Protein AF-A0A3D3DD44-F1 (afdb_monomer_lite)

Foldseek 3Di:
DLPDDPVRLVVLLVVLVPDPDDSVVSSVVSSCPDQLNVCVVVVVDPDSVVSVVCLVVQVDADVNHGD

Structure (mmCIF, N/CA/C/O backbone):
data_AF-A0A3D3DD44-F1
#
_entry.id   AF-A0A3D3DD44-F1
#
loop_
_atom_site.group_PDB
_atom_site.id
_atom_site.type_symbol
_atom_site.label_atom_id
_atom_site.label_alt_id
_atom_site.label_comp_id
_atom_site.label_asym_id
_atom_site.label_entity_id
_atom_site.label_seq_id
_atom_site.pdbx_PDB_ins_code
_atom_site.Cartn_x
_atom_site.Cartn_y
_atom_site.Cartn_z
_atom_site.occupancy
_atom_site.B_iso_or_equiv
_atom_site.auth_seq_id
_atom_site.auth_comp_id
_atom_site.auth_asym_id
_atom_site.auth_atom_id
_atom_site.pdbx_PDB_model_num
ATOM 1 N N . TYR A 1 1 ? 9.548 3.796 5.418 1.00 67.38 1 TYR A N 1
ATOM 2 C CA . TYR A 1 1 ? 9.593 2.496 4.712 1.00 67.38 1 TYR A CA 1
ATOM 3 C C . TYR A 1 1 ? 8.510 2.304 3.635 1.00 67.38 1 TYR A C 1
ATOM 5 O O . TYR A 1 1 ? 8.872 1.869 2.553 1.00 67.38 1 TYR A O 1
ATOM 13 N N . TYR A 1 2 ? 7.228 2.660 3.843 1.00 80.56 2 TYR A N 1
ATOM 14 C CA . TYR A 1 2 ? 6.146 2.422 2.849 1.00 80.56 2 TYR A CA 1
ATOM 15 C C . TYR A 1 2 ? 5.756 3.616 1.945 1.00 80.56 2 TYR A C 1
ATOM 17 O O . TYR A 1 2 ? 4.835 3.495 1.144 1.00 80.56 2 TYR A O 1
ATOM 25 N N . GLY A 1 3 ? 6.412 4.778 2.055 1.00 83.25 3 GLY A N 1
ATOM 26 C CA . GLY A 1 3 ? 6.135 5.929 1.171 1.00 83.25 3 GLY A CA 1
ATOM 27 C C . GLY A 1 3 ? 4.695 6.468 1.258 1.00 83.25 3 GLY A C 1
ATOM 28 O O . GLY A 1 3 ? 4.093 6.838 0.247 1.00 83.25 3 GLY A O 1
ATOM 29 N N . LEU A 1 4 ? 4.112 6.447 2.458 1.00 88.06 4 LEU A N 1
ATOM 30 C CA . LEU A 1 4 ? 2.754 6.906 2.748 1.00 88.06 4 LEU A CA 1
ATOM 31 C C . LEU A 1 4 ? 2.779 8.311 3.346 1.00 88.06 4 LEU A C 1
ATOM 33 O O . LEU A 1 4 ? 3.560 8.576 4.255 1.00 88.06 4 LEU A O 1
ATOM 37 N N . MET A 1 5 ? 1.878 9.176 2.878 1.00 92.00 5 MET A N 1
ATOM 38 C CA . MET A 1 5 ? 1.615 10.457 3.539 1.00 92.00 5 MET A CA 1
ATOM 39 C C . MET A 1 5 ? 0.814 10.242 4.825 1.00 92.00 5 MET A C 1
ATOM 41 O O . MET A 1 5 ? 0.001 9.317 4.908 1.00 92.00 5 MET A O 1
ATOM 45 N N . GLU A 1 6 ? 0.962 11.143 5.792 1.00 92.50 6 GLU A N 1
ATOM 46 C CA . GLU A 1 6 ? 0.323 11.043 7.110 1.00 92.50 6 GLU A CA 1
ATOM 47 C C . GLU A 1 6 ? -1.206 10.895 7.030 1.00 92.50 6 GLU A C 1
ATOM 49 O O . GLU A 1 6 ? -1.792 10.027 7.677 1.00 92.50 6 GLU A O 1
ATOM 54 N N . LYS A 1 7 ? -1.865 11.652 6.142 1.00 94.81 7 LYS A N 1
ATOM 55 C CA . LYS A 1 7 ? -3.314 11.527 5.903 1.00 94.81 7 LYS A CA 1
ATOM 56 C C . LYS A 1 7 ? -3.703 10.122 5.429 1.00 94.81 7 LYS A C 1
ATOM 58 O O . LYS A 1 7 ? -4.708 9.571 5.875 1.00 94.81 7 LYS A O 1
ATOM 63 N N . GLN A 1 8 ? -2.912 9.531 4.531 1.00 91.19 8 GLN A N 1
ATOM 64 C CA . GLN A 1 8 ? -3.154 8.174 4.034 1.00 91.19 8 GLN A CA 1
ATOM 65 C C . GLN A 1 8 ? -2.910 7.139 5.137 1.00 91.19 8 GLN A C 1
ATOM 67 O O . GLN A 1 8 ? -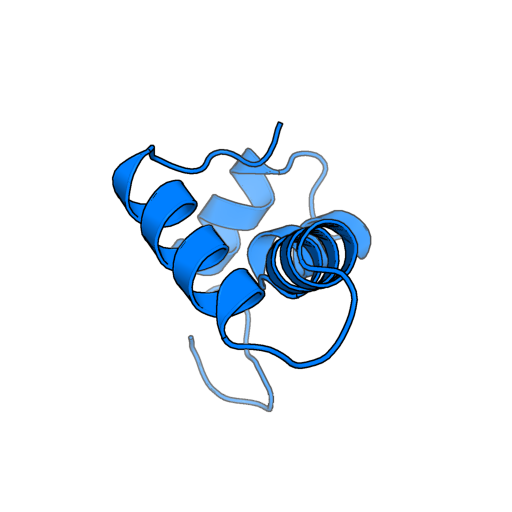3.719 6.229 5.293 1.00 91.19 8 GLN A O 1
ATOM 72 N N . PHE A 1 9 ? -1.851 7.317 5.931 1.00 93.50 9 PHE A N 1
ATOM 73 C CA . PHE A 1 9 ? -1.534 6.469 7.077 1.00 93.50 9 PHE A CA 1
ATOM 74 C C . PHE A 1 9 ? -2.671 6.471 8.107 1.00 93.50 9 PHE A C 1
ATOM 76 O O . PHE A 1 9 ? -3.203 5.413 8.434 1.00 93.50 9 PHE A O 1
ATOM 83 N N . LYS A 1 10 ? -3.127 7.656 8.535 1.00 94.38 10 LYS A N 1
ATOM 84 C CA . LYS A 1 10 ? -4.231 7.820 9.494 1.00 94.38 10 LYS A CA 1
ATOM 85 C C . LYS A 1 10 ? -5.519 7.161 9.005 1.00 94.38 10 LYS A C 1
ATOM 87 O O . LYS A 1 10 ? -6.211 6.500 9.775 1.00 94.38 10 LYS A O 1
ATOM 92 N N . ASN A 1 11 ? -5.837 7.302 7.720 1.00 94.81 11 ASN A N 1
ATOM 93 C CA . ASN A 1 11 ? -7.015 6.663 7.134 1.00 94.81 11 ASN A CA 1
ATOM 94 C C . ASN A 1 11 ? -6.905 5.133 7.123 1.00 94.81 11 ASN A C 1
ATOM 96 O O . ASN A 1 11 ? -7.898 4.444 7.346 1.00 94.81 11 ASN A O 1
ATOM 100 N N . LEU A 1 12 ? -5.714 4.600 6.856 1.00 93.81 12 LEU A N 1
ATOM 101 C CA . LEU A 1 12 ? -5.457 3.162 6.794 1.00 93.81 12 LEU A CA 1
ATOM 102 C C . LEU A 1 12 ? -5.453 2.543 8.200 1.00 93.81 12 LEU A C 1
ATOM 104 O O . LEU A 1 12 ? -6.026 1.476 8.396 1.00 93.81 12 LEU A O 1
ATOM 108 N N . PHE A 1 13 ? -4.942 3.274 9.192 1.00 93.88 13 PHE A N 1
ATOM 109 C CA . PHE A 1 13 ? -5.019 2.907 10.605 1.00 93.88 13 PHE A CA 1
ATOM 110 C C . PHE A 1 13 ? -6.467 2.872 11.109 1.00 93.88 13 PHE A C 1
ATOM 112 O O . PHE A 1 13 ? -6.906 1.861 11.645 1.00 93.88 13 PHE A O 1
ATOM 119 N N . LYS A 1 14 ? -7.268 3.905 10.811 1.00 95.31 14 LYS A N 1
ATOM 120 C CA . LYS A 1 14 ? -8.713 3.905 11.113 1.00 95.31 14 LYS A CA 1
ATOM 121 C C . LYS A 1 14 ? -9.467 2.746 10.454 1.00 95.31 14 LYS A C 1
ATOM 123 O O . LYS A 1 14 ? -10.476 2.288 10.978 1.00 95.31 14 LYS A O 1
ATOM 128 N N . LYS A 1 15 ? -9.029 2.286 9.275 1.00 94.25 15 LYS A N 1
ATOM 129 C CA . LYS A 1 15 ? -9.596 1.089 8.630 1.00 94.25 15 LYS A CA 1
ATOM 130 C C . LYS A 1 15 ? -9.190 -0.193 9.356 1.00 94.25 15 LYS A C 1
ATOM 132 O O . LYS A 1 15 ? -10.024 -1.084 9.474 1.00 94.25 15 LYS A O 1
ATOM 137 N N . ALA A 1 16 ? -7.949 -0.279 9.829 1.00 95.06 16 ALA A N 1
ATOM 138 C CA . ALA A 1 16 ? -7.463 -1.414 10.609 1.00 95.06 16 ALA A CA 1
ATOM 139 C C . ALA A 1 16 ? -8.199 -1.547 11.949 1.00 95.06 16 ALA A C 1
ATOM 141 O O . ALA A 1 16 ? -8.592 -2.646 12.313 1.00 95.06 16 ALA A O 1
ATOM 142 N N . GLU A 1 17 ? -8.452 -0.428 12.628 1.00 95.00 17 GLU A N 1
ATOM 143 C CA . GLU A 1 17 ? -9.172 -0.373 13.910 1.00 95.00 17 GLU A CA 1
ATOM 144 C C . GLU A 1 17 ? -10.623 -0.868 13.802 1.00 95.00 17 GLU A C 1
ATOM 146 O O . GLU A 1 17 ? -11.165 -1.449 14.734 1.00 95.00 17 GLU A O 1
ATOM 151 N N . LYS A 1 18 ? -11.253 -0.690 12.634 1.00 94.19 18 LYS A N 1
ATOM 152 C CA . LYS A 1 18 ? -12.613 -1.184 12.366 1.00 94.19 18 LYS A CA 1
ATOM 153 C C . LYS A 1 18 ? -12.675 -2.680 12.048 1.00 94.19 18 LYS A C 1
ATOM 155 O O . LYS A 1 18 ? -13.772 -3.238 12.010 1.00 94.19 18 LYS A O 1
ATOM 160 N N . LYS A 1 19 ? -11.545 -3.328 11.748 1.00 92.25 19 LYS A N 1
ATOM 161 C CA . LYS A 1 19 ? -11.504 -4.776 11.514 1.00 92.25 19 LYS A CA 1
ATOM 162 C C . LYS A 1 19 ? -11.497 -5.510 12.856 1.00 92.25 19 LYS A C 1
ATOM 164 O O . LYS A 1 19 ? -10.888 -5.060 13.817 1.00 92.25 19 LYS A O 1
ATOM 169 N N . LYS A 1 20 ? -12.142 -6.677 12.901 1.00 89.81 20 LYS A N 1
ATOM 170 C CA . LYS A 1 20 ? -12.053 -7.588 14.053 1.00 89.81 20 LYS A CA 1
ATOM 171 C C . LYS A 1 20 ? -10.617 -8.121 14.190 1.00 89.81 20 LYS A C 1
ATOM 173 O O . LYS A 1 20 ? -9.951 -8.326 13.177 1.00 89.81 20 LYS A O 1
ATOM 178 N N . GLY A 1 21 ? -10.165 -8.370 15.418 1.00 92.56 21 GLY A N 1
ATOM 179 C CA . GLY A 1 21 ? -8.824 -8.895 15.714 1.00 92.56 21 GLY A CA 1
ATOM 180 C C . GLY A 1 21 ? -7.830 -7.826 16.179 1.00 92.56 21 GLY A C 1
ATOM 181 O O . GLY A 1 21 ? -8.225 -6.743 16.606 1.00 92.56 21 GLY A O 1
ATOM 182 N N . VAL A 1 22 ? -6.534 -8.142 16.118 1.00 95.00 22 VAL A N 1
ATOM 183 C CA . VAL A 1 22 ? -5.462 -7.259 16.599 1.00 95.00 22 VAL A CA 1
ATOM 184 C C . VAL A 1 22 ? -5.224 -6.123 15.599 1.00 95.00 22 VAL A C 1
ATOM 186 O O . VAL A 1 22 ? -4.824 -6.350 14.457 1.00 95.00 22 VAL A O 1
ATOM 189 N N . THR A 1 23 ? -5.424 -4.874 16.031 1.00 92.75 23 THR A N 1
ATOM 190 C CA . THR A 1 23 ? -5.302 -3.678 15.174 1.00 92.75 23 THR A CA 1
ATOM 191 C C . THR A 1 23 ? -3.943 -3.572 14.480 1.00 92.75 23 THR A C 1
ATOM 193 O O . THR A 1 23 ? -3.884 -3.196 13.311 1.00 92.75 23 THR A O 1
ATOM 196 N N . GLY A 1 24 ? -2.852 -3.921 15.172 1.00 92.38 24 GLY A N 1
ATOM 197 C CA . GLY A 1 24 ? -1.497 -3.880 14.611 1.00 92.38 24 GLY A CA 1
ATOM 198 C C . GLY A 1 24 ? -1.305 -4.853 13.445 1.00 92.38 24 GLY A C 1
ATOM 199 O O . GLY A 1 24 ? -0.797 -4.463 12.394 1.00 92.38 24 GLY A O 1
ATOM 200 N N . GLU A 1 25 ? -1.782 -6.088 13.592 1.00 93.81 25 GLU A N 1
ATOM 201 C CA . GLU A 1 25 ? -1.731 -7.105 12.536 1.00 93.81 25 GLU A CA 1
ATOM 202 C C . GLU A 1 25 ? -2.613 -6.712 11.353 1.00 93.81 25 GLU A C 1
ATOM 204 O O . GLU A 1 25 ? -2.159 -6.717 10.211 1.00 93.81 25 GLU A O 1
ATOM 209 N N . ASN A 1 26 ? -3.837 -6.257 11.631 1.00 94.75 26 ASN A N 1
ATOM 210 C CA . ASN A 1 26 ? -4.757 -5.745 10.618 1.00 94.75 26 ASN A CA 1
ATOM 211 C C . ASN A 1 26 ? -4.150 -4.575 9.833 1.00 94.75 26 ASN A C 1
ATOM 213 O O . ASN A 1 26 ? -4.356 -4.448 8.624 1.00 94.75 26 ASN A O 1
ATOM 217 N N . PHE A 1 27 ? -3.402 -3.704 10.508 1.00 94.19 27 PHE A N 1
ATOM 218 C CA . PHE A 1 27 ? -2.738 -2.574 9.878 1.00 94.19 27 PHE A CA 1
ATOM 219 C C . PHE A 1 27 ? -1.590 -3.020 8.968 1.00 94.19 27 PHE A C 1
ATOM 221 O O . PHE A 1 27 ? -1.511 -2.568 7.824 1.00 94.19 27 PHE A O 1
ATOM 228 N N . LEU A 1 28 ? -0.744 -3.941 9.437 1.00 93.44 28 LEU A N 1
ATOM 229 C CA . LEU A 1 28 ? 0.330 -4.525 8.630 1.00 93.44 28 LEU A CA 1
ATOM 230 C C . LEU A 1 28 ? -0.223 -5.288 7.422 1.00 93.44 28 LEU A C 1
ATOM 232 O O . LEU A 1 28 ? 0.255 -5.089 6.308 1.00 93.44 28 LEU A O 1
ATOM 236 N N . GLU A 1 29 ? -1.283 -6.076 7.602 1.00 93.88 29 GLU A N 1
ATOM 237 C CA . GLU A 1 29 ? -1.970 -6.772 6.511 1.00 93.88 29 GLU A CA 1
ATOM 238 C C . GLU A 1 29 ? -2.459 -5.773 5.448 1.00 93.88 29 GLU A C 1
ATOM 240 O O . GLU A 1 29 ? -2.250 -5.967 4.252 1.00 93.88 29 GLU A O 1
ATOM 245 N N . LEU A 1 3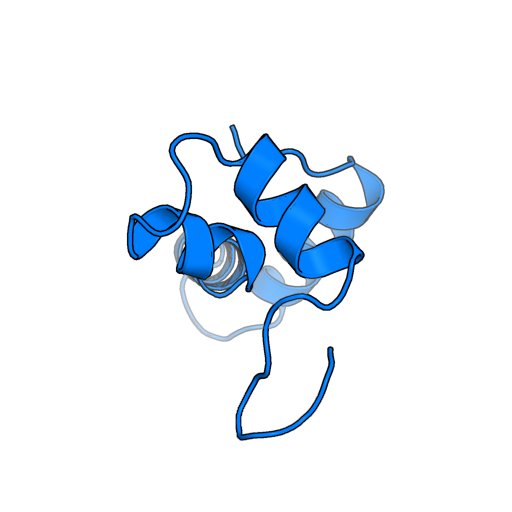0 ? -3.071 -4.658 5.863 1.00 94.06 30 LEU A N 1
ATOM 246 C CA . LEU A 1 30 ? -3.538 -3.627 4.934 1.00 94.06 30 LEU A CA 1
ATOM 247 C C . LEU A 1 30 ? -2.393 -2.921 4.195 1.00 94.06 30 LEU A C 1
ATOM 249 O O . LEU A 1 30 ? -2.568 -2.545 3.035 1.00 94.06 30 LEU A O 1
ATOM 253 N N . LEU A 1 31 ? -1.239 -2.729 4.837 1.00 92.88 31 LEU A N 1
ATOM 254 C CA . LEU A 1 31 ? -0.049 -2.167 4.192 1.00 92.88 31 LEU A CA 1
ATOM 255 C C . LEU A 1 31 ? 0.548 -3.123 3.155 1.00 92.88 31 LEU A C 1
ATOM 257 O O . LEU A 1 31 ? 0.988 -2.688 2.087 1.00 92.88 31 LEU A O 1
ATOM 261 N N . GLU A 1 32 ? 0.527 -4.416 3.450 1.00 93.06 32 GLU A N 1
ATOM 262 C CA . GLU A 1 32 ? 1.072 -5.453 2.577 1.00 93.06 32 GLU A CA 1
ATOM 263 C C . GLU A 1 32 ? 0.154 -5.790 1.402 1.00 93.06 32 GLU A C 1
ATOM 265 O O . GLU A 1 32 ? 0.628 -6.143 0.326 1.00 93.06 32 GLU A O 1
ATOM 270 N N . ARG A 1 33 ? -1.156 -5.579 1.551 1.00 92.62 33 ARG A N 1
ATOM 271 C CA . ARG A 1 33 ? -2.147 -5.770 0.481 1.00 92.62 33 ARG A CA 1
ATOM 272 C C . ARG A 1 33 ? -2.165 -4.671 -0.580 1.00 92.62 33 ARG A C 1
ATOM 274 O O . ARG A 1 33 ? -2.938 -4.760 -1.533 1.00 92.62 33 ARG A O 1
ATOM 281 N N . ARG A 1 34 ? -1.376 -3.608 -0.424 1.00 92.81 34 ARG A N 1
ATOM 282 C CA . ARG A 1 34 ? -1.319 -2.539 -1.424 1.00 92.81 34 ARG A CA 1
ATOM 283 C C . ARG A 1 34 ? -0.653 -3.042 -2.704 1.00 92.81 34 ARG A C 1
ATOM 285 O O . ARG A 1 34 ? 0.318 -3.792 -2.650 1.00 92.81 34 ARG A O 1
ATOM 292 N N . LEU A 1 35 ? -1.134 -2.572 -3.853 1.00 92.25 35 LEU A N 1
ATOM 293 C CA . LEU A 1 35 ? -0.622 -3.004 -5.154 1.00 92.25 35 LEU A CA 1
ATOM 294 C C . LEU A 1 35 ? 0.875 -2.692 -5.328 1.00 92.25 35 LEU A C 1
ATOM 296 O O . LEU A 1 35 ? 1.617 -3.531 -5.822 1.00 92.25 35 LEU A O 1
ATOM 300 N N . ASP A 1 36 ? 1.344 -1.537 -4.850 1.00 92.62 36 ASP A N 1
ATOM 301 C CA . ASP A 1 36 ? 2.766 -1.176 -4.872 1.00 92.62 36 ASP A CA 1
ATOM 302 C C . ASP A 1 36 ? 3.627 -2.101 -3.991 1.00 92.62 36 ASP A C 1
ATOM 304 O O . ASP A 1 36 ? 4.719 -2.508 -4.398 1.00 92.62 36 ASP A O 1
ATOM 308 N N . SER A 1 37 ? 3.132 -2.485 -2.811 1.00 93.06 37 SER A N 1
ATOM 309 C CA . SER A 1 37 ? 3.793 -3.472 -1.943 1.00 93.06 37 SER A CA 1
ATOM 310 C C . SER A 1 37 ? 3.883 -4.841 -2.618 1.00 93.06 37 SER A C 1
ATOM 312 O O . SER A 1 37 ? 4.953 -5.447 -2.625 1.00 93.06 37 SER A O 1
ATOM 314 N N . ILE A 1 38 ? 2.793 -5.300 -3.234 1.00 93.44 38 ILE A N 1
ATOM 315 C CA . ILE A 1 38 ? 2.711 -6.593 -3.924 1.00 93.44 38 ILE A CA 1
ATOM 316 C C . ILE A 1 38 ? 3.690 -6.651 -5.102 1.00 93.44 38 ILE A C 1
ATOM 318 O O . ILE A 1 38 ? 4.476 -7.586 -5.215 1.00 93.44 38 ILE A O 1
ATOM 322 N N . VAL A 1 39 ? 3.702 -5.624 -5.950 1.00 92.94 39 VAL A N 1
ATOM 323 C CA . VAL A 1 39 ? 4.578 -5.545 -7.132 1.00 92.94 39 VAL A CA 1
ATOM 324 C C . VAL A 1 39 ? 6.054 -5.504 -6.737 1.00 92.94 39 VAL A C 1
ATOM 326 O O . VAL A 1 39 ? 6.893 -6.130 -7.386 1.00 92.94 39 VAL A O 1
ATOM 329 N N . TYR A 1 40 ? 6.372 -4.832 -5.629 1.00 93.56 40 TYR A N 1
ATOM 330 C CA . TYR A 1 40 ? 7.715 -4.855 -5.059 1.00 93.56 40 TYR A CA 1
ATOM 331 C C . TYR A 1 40 ? 8.085 -6.245 -4.514 1.00 93.56 40 TYR A C 1
ATOM 333 O O . TYR A 1 40 ? 9.168 -6.744 -4.808 1.00 93.56 40 TYR A O 1
ATOM 341 N N . ARG A 1 41 ? 7.183 -6.894 -3.763 1.00 92.12 41 ARG A N 1
ATOM 342 C CA . ARG A 1 41 ? 7.384 -8.246 -3.205 1.00 92.12 41 ARG A CA 1
ATOM 343 C C . ARG A 1 41 ? 7.558 -9.311 -4.289 1.00 92.12 41 ARG A C 1
ATOM 345 O O . ARG A 1 41 ? 8.344 -10.230 -4.096 1.00 92.12 41 ARG A O 1
ATOM 352 N N . PHE A 1 42 ? 6.869 -9.173 -5.421 1.00 91.12 42 PHE A N 1
ATOM 353 C CA . PHE A 1 42 ? 7.015 -10.067 -6.573 1.00 91.12 42 PHE A CA 1
ATOM 354 C C . PHE A 1 42 ? 8.348 -9.911 -7.319 1.00 91.12 42 PHE A C 1
ATOM 356 O O . PHE A 1 42 ? 8.617 -10.678 -8.236 1.00 91.12 42 PHE A O 1
ATOM 363 N N . GLY A 1 43 ? 9.187 -8.933 -6.961 1.00 91.81 43 GLY A N 1
ATOM 364 C CA . GLY A 1 43 ? 10.496 -8.741 -7.588 1.00 91.81 43 GLY A CA 1
ATOM 365 C C . GLY A 1 43 ? 10.446 -8.090 -8.974 1.00 91.81 43 GLY A C 1
ATOM 366 O O . GLY A 1 43 ? 11.477 -7.989 -9.632 1.00 91.81 43 GLY A O 1
ATOM 367 N N . ILE A 1 44 ? 9.283 -7.585 -9.406 1.00 89.62 44 ILE A N 1
ATOM 368 C CA . ILE A 1 44 ? 9.115 -6.871 -10.689 1.00 89.62 44 ILE A CA 1
ATOM 369 C C . ILE A 1 44 ? 9.945 -5.577 -10.706 1.00 89.62 44 ILE A C 1
ATOM 371 O O . ILE A 1 44 ? 10.405 -5.118 -11.749 1.00 89.62 44 ILE A O 1
ATOM 375 N N . THR A 1 45 ? 10.157 -4.984 -9.533 1.00 93.19 45 THR A N 1
ATOM 376 C CA . THR A 1 45 ? 10.931 -3.751 -9.364 1.00 93.19 45 THR A CA 1
ATOM 377 C C . THR A 1 45 ? 11.984 -3.903 -8.289 1.00 93.19 45 THR A C 1
ATOM 379 O O . THR A 1 45 ? 11.758 -4.585 -7.291 1.00 93.19 45 THR A O 1
ATOM 382 N N . LYS A 1 46 ? 13.098 -3.181 -8.436 1.00 91.38 46 LYS A N 1
ATOM 383 C CA . LYS A 1 46 ? 14.191 -3.192 -7.453 1.00 91.38 46 LYS A CA 1
ATOM 384 C C . LYS A 1 46 ? 13.925 -2.275 -6.254 1.00 91.38 46 LYS A C 1
ATOM 386 O O . LYS A 1 46 ? 14.552 -2.428 -5.211 1.00 91.38 46 LYS A O 1
ATOM 391 N N . SER A 1 47 ? 12.995 -1.323 -6.375 1.00 91.81 47 SER A N 1
ATOM 392 C CA . SER A 1 47 ? 12.665 -0.370 -5.311 1.00 91.81 47 SER A CA 1
ATOM 393 C C . SER A 1 47 ? 11.157 -0.159 -5.161 1.00 91.81 47 SER A C 1
ATOM 395 O O . SER A 1 47 ? 10.398 -0.205 -6.129 1.00 91.81 47 SER A O 1
ATOM 397 N N . ARG A 1 48 ? 10.712 0.141 -3.933 1.00 90.50 48 ARG A N 1
ATOM 398 C CA . ARG A 1 48 ? 9.301 0.469 -3.651 1.00 90.50 48 ARG A CA 1
ATOM 399 C C . ARG A 1 48 ? 8.832 1.730 -4.387 1.00 90.50 48 ARG A C 1
ATOM 401 O O . ARG A 1 48 ? 7.674 1.810 -4.782 1.00 90.50 48 ARG A O 1
ATOM 408 N N . ALA A 1 49 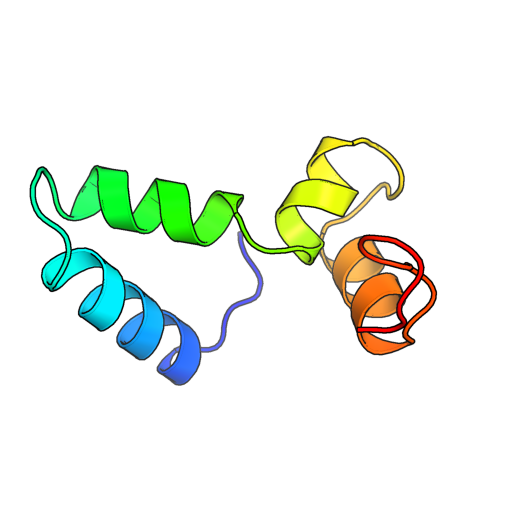? 9.726 2.699 -4.595 1.00 92.06 49 ALA A N 1
ATOM 409 C CA . ALA A 1 49 ? 9.420 3.911 -5.352 1.00 92.06 49 ALA A CA 1
ATOM 410 C C . ALA A 1 49 ? 9.149 3.599 -6.835 1.00 92.06 49 ALA A C 1
ATOM 412 O O . ALA A 1 49 ? 8.163 4.081 -7.386 1.00 92.06 49 ALA A O 1
ATOM 413 N N . GLN A 1 50 ? 9.964 2.731 -7.446 1.00 92.88 50 GLN A N 1
ATOM 414 C CA . GLN A 1 50 ? 9.771 2.282 -8.827 1.00 92.88 50 GLN A CA 1
ATOM 415 C C . GLN A 1 50 ? 8.466 1.489 -8.983 1.00 92.88 50 GLN A C 1
ATOM 417 O O . GLN A 1 50 ? 7.711 1.738 -9.919 1.00 92.88 50 GLN A O 1
ATOM 422 N N . SER A 1 51 ? 8.162 0.590 -8.039 1.00 93.50 51 SER A N 1
ATOM 423 C CA . SER A 1 51 ? 6.878 -0.128 -8.003 1.00 93.50 51 SER A CA 1
ATOM 424 C C . SER A 1 51 ? 5.695 0.840 -8.041 1.00 93.50 51 SER A C 1
ATOM 426 O O . SER A 1 51 ? 4.786 0.716 -8.862 1.00 93.50 51 SER A O 1
ATOM 428 N N . ARG A 1 52 ? 5.746 1.875 -7.197 1.00 92.19 52 ARG A N 1
ATOM 429 C CA . ARG A 1 52 ? 4.701 2.893 -7.142 1.00 92.19 52 ARG A CA 1
ATOM 430 C C . ARG A 1 52 ? 4.580 3.674 -8.449 1.00 92.19 52 ARG A C 1
ATOM 432 O O . ARG A 1 52 ? 3.461 3.969 -8.849 1.00 92.19 52 ARG A O 1
ATOM 439 N N . GLN A 1 53 ? 5.691 3.992 -9.112 1.00 93.50 53 GLN A N 1
ATOM 440 C CA . GLN A 1 53 ? 5.670 4.667 -10.411 1.00 93.50 53 GLN A CA 1
ATOM 441 C C . GLN A 1 53 ? 4.974 3.811 -11.476 1.00 93.50 53 GLN A C 1
ATOM 443 O O . GLN A 1 53 ? 4.105 4.313 -12.183 1.00 93.50 53 GLN A O 1
ATOM 448 N N . LEU A 1 54 ? 5.288 2.513 -11.547 1.00 92.81 54 LEU A N 1
ATOM 449 C CA . LEU A 1 54 ? 4.639 1.595 -12.488 1.00 92.81 54 LEU A CA 1
ATOM 450 C C . LEU A 1 54 ? 3.133 1.481 -12.248 1.00 92.81 54 LEU A C 1
ATOM 452 O O . LEU A 1 54 ? 2.356 1.489 -13.202 1.00 92.81 54 LEU A O 1
ATOM 456 N N . VAL A 1 55 ? 2.730 1.399 -10.978 1.00 93.00 55 VAL A N 1
ATOM 457 C CA . VAL A 1 55 ? 1.317 1.368 -10.588 1.00 93.00 55 VAL A CA 1
ATOM 458 C C . VAL A 1 55 ? 0.620 2.679 -10.954 1.00 93.00 55 VAL A C 1
ATOM 460 O O . VAL A 1 55 ? -0.441 2.643 -11.560 1.00 93.00 55 VAL A O 1
ATOM 463 N N . LEU A 1 56 ? 1.217 3.835 -10.640 1.00 92.31 56 LEU A N 1
ATOM 464 C CA . LEU A 1 56 ? 0.633 5.151 -10.938 1.00 92.31 56 LEU A CA 1
ATOM 465 C C . LEU A 1 56 ? 0.500 5.427 -12.438 1.00 92.31 56 LEU A C 1
ATOM 467 O O . 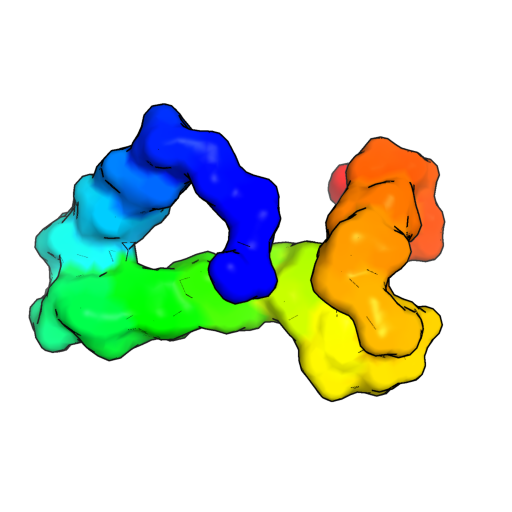LEU A 1 56 ? -0.401 6.151 -12.843 1.00 92.31 56 LEU A O 1
ATOM 471 N N . HIS A 1 57 ? 1.396 4.875 -13.253 1.00 93.06 57 HIS A N 1
ATOM 472 C CA . HIS A 1 57 ? 1.353 5.004 -14.710 1.00 93.06 57 HIS A CA 1
ATOM 473 C C . HIS A 1 57 ? 0.495 3.912 -15.380 1.00 93.06 57 HIS A C 1
ATOM 475 O O . HIS A 1 57 ? 0.516 3.778 -16.603 1.00 93.06 57 HIS A O 1
ATOM 481 N N . SER A 1 58 ? -0.247 3.112 -14.602 1.00 92.00 58 SER A N 1
ATOM 482 C CA . SER A 1 58 ? -1.122 2.034 -15.087 1.00 92.00 58 SER A CA 1
ATOM 483 C C . SER A 1 58 ? -0.420 1.023 -16.009 1.00 92.00 58 SER A C 1
ATOM 485 O O . SER A 1 58 ? -1.028 0.473 -16.931 1.00 92.00 58 SER A O 1
ATOM 487 N N . HIS A 1 59 ? 0.861 0.731 -15.747 1.00 91.44 59 HIS A N 1
ATOM 488 C CA . HIS A 1 59 ? 1.607 -0.329 -16.443 1.00 91.44 59 HIS A CA 1
ATOM 489 C C . HIS A 1 59 ? 1.205 -1.741 -15.993 1.00 91.44 59 HIS A C 1
ATOM 491 O O . HIS A 1 59 ? 1.681 -2.729 -16.548 1.00 91.44 59 HIS A O 1
ATOM 497 N N . ILE A 1 60 ? 0.344 -1.848 -14.979 1.00 90.19 60 ILE A N 1
ATOM 498 C CA . ILE A 1 60 ? -0.048 -3.107 -14.352 1.00 90.19 60 ILE A CA 1
ATOM 499 C C . 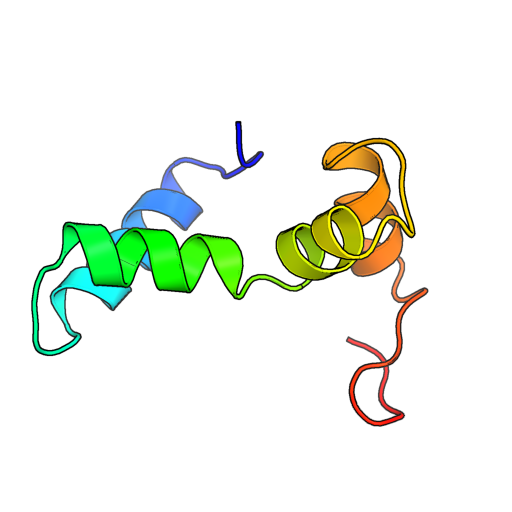ILE A 1 60 ? -1.550 -3.293 -14.518 1.00 90.19 60 ILE A C 1
ATOM 501 O O . ILE A 1 60 ? -2.340 -2.402 -14.210 1.00 90.19 60 ILE A O 1
ATOM 505 N N . LEU A 1 61 ? -1.934 -4.473 -15.001 1.00 92.19 61 LEU A N 1
ATOM 506 C CA . LEU A 1 61 ? -3.325 -4.887 -15.121 1.00 92.19 61 LEU A CA 1
ATOM 507 C C . LEU A 1 61 ? -3.678 -5.790 -13.941 1.00 92.19 61 LEU A C 1
ATOM 509 O O . LEU A 1 61 ? -3.017 -6.801 -13.712 1.00 92.19 61 LEU A O 1
ATOM 513 N N . VAL A 1 62 ? -4.746 -5.461 -13.220 1.00 91.50 62 VAL A N 1
ATOM 514 C CA . VAL A 1 62 ? -5.307 -6.327 -12.178 1.00 91.50 62 VAL A CA 1
ATOM 515 C C . VAL A 1 62 ? -6.536 -7.009 -12.758 1.00 91.50 62 VAL A C 1
ATOM 517 O O . VAL A 1 62 ? -7.499 -6.343 -13.137 1.00 91.50 62 VAL A O 1
ATOM 520 N N . ASN A 1 63 ? -6.497 -8.339 -12.865 1.00 92.25 63 ASN A N 1
ATOM 521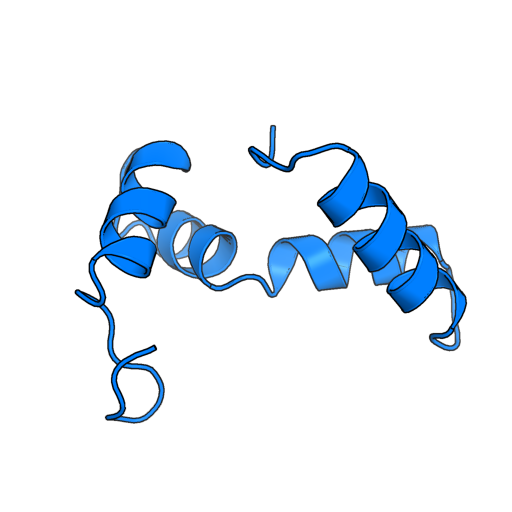 C CA . ASN A 1 63 ? -7.570 -9.143 -13.466 1.00 92.25 63 ASN A CA 1
ATOM 522 C C . ASN A 1 63 ? -7.983 -8.639 -14.866 1.00 92.25 63 ASN A C 1
ATOM 524 O O . ASN A 1 63 ? -9.168 -8.520 -15.174 1.00 92.25 63 ASN A O 1
ATOM 528 N N . GLY A 1 64 ? -6.998 -8.273 -15.693 1.00 91.06 64 GLY A N 1
ATOM 529 C CA . GLY A 1 64 ? -7.214 -7.784 -17.060 1.00 91.06 64 GLY A CA 1
ATOM 530 C C . GLY A 1 64 ? -7.676 -6.325 -17.178 1.00 91.06 64 GLY A C 1
ATOM 531 O O . GLY A 1 64 ? -7.895 -5.859 -18.293 1.00 91.06 64 GLY A O 1
ATOM 532 N N . LYS A 1 65 ? -7.807 -5.579 -16.071 1.00 91.69 65 LYS A N 1
ATOM 533 C CA . LYS A 1 65 ? -8.228 -4.166 -16.069 1.00 91.69 65 LYS A CA 1
ATOM 534 C C . LYS A 1 65 ? -7.104 -3.242 -15.600 1.00 91.69 65 LYS A C 1
ATOM 536 O O . LYS A 1 65 ? -6.355 -3.592 -14.690 1.00 91.69 65 LYS A O 1
ATOM 541 N N . LYS A 1 66 ? -7.004 -2.056 -16.212 1.00 88.38 66 LYS A N 1
ATOM 542 C CA . LYS A 1 66 ? -6.108 -0.978 -15.758 1.00 88.38 66 LYS A CA 1
ATOM 543 C C . LYS A 1 66 ? -6.600 -0.431 -14.416 1.00 88.38 66 LYS A C 1
ATOM 545 O O . LYS A 1 66 ? -7.811 -0.296 -14.228 1.00 88.38 66 LYS A O 1
ATOM 550 N N . VAL A 1 67 ? -5.662 -0.148 -13.515 1.00 81.50 67 VAL A N 1
ATOM 551 C CA . VAL A 1 67 ? -5.888 0.417 -12.172 1.00 81.50 67 VAL A CA 1
ATOM 552 C C . VAL A 1 67 ? -5.106 1.714 -12.028 1.00 81.50 67 VAL A C 1
ATOM 554 O O . VAL A 1 67 ? -4.044 1.828 -12.688 1.00 81.50 67 VAL A O 1
#

Secondary structure (DSSP, 8-state):
-----HHHHHHHHHHHHTSSS-HHHHHHHHHHTSHHHHHHHTTS-SSHHHHHHHHHTT--EETTEE-

Sequence (67 aa):
YYGLMEKQFKNLFKKAEKKKGVTGENFLELLERRLDSIVYRFGITKSRAQSRQLVLHSHILVNGKKV

Radius of gyration: 13.05 Å; chains: 1; bounding box: 27×22×34 Å

pLDDT: mean 91.81, std 4.04, range [67.38, 95.31]